Protein AF-A0A0N4VVW2-F1 (afdb_monomer)

Radius of gyration: 23.19 Å; Cα contacts (8 Å, |Δi|>4): 60; chains: 1; bounding box: 38×60×56 Å

Mean predicted aligned error: 17.22 Å

Foldseek 3Di:
DCPVVVVVVVVLVPDDCPDPSNCVVPDDDDDADPVRDGPDDPVNVVVVVVVVPPDPCLCVVVVHDVVNVDDSVNSCVVVVHDDVVVVVLVVLQVVLLVLVPDDCPDPSVVVVPDDDDDDDDPDDPPDDSVNVNVVSCVVVVHDSVVSVDDDD

pLDDT: mean 70.68, std 12.73, range [43.78, 89.0]

Organism: Haemonchus placei (NCBI:txid6290)

Secondary structure (DSSP, 8-state):
--HHHHHHHHHHHTS-TTSHHHHTTS-----B-TTS-B---HHHHHHHHHHTTTTSSHHHHTT--GGG---HHHHHHHHTPPPHHHHHHHHHHHHHHHHHTS-TTSHHHHHHS-----PPPTTS-S--HHHHHHHHHHHTT--GGGGS----

Structure (mmCIF, N/CA/C/O backbone):
data_AF-A0A0N4VVW2-F1
#
_entry.id   AF-A0A0N4VVW2-F1
#
loop_
_atom_site.group_PDB
_atom_site.id
_atom_site.type_symbol
_atom_site.label_atom_id
_atom_site.label_alt_id
_atom_site.label_comp_id
_atom_site.label_asym_id
_atom_site.label_entity_id
_atom_site.label_seq_id
_atom_site.pdbx_PDB_ins_code
_atom_site.Cartn_x
_atom_site.Cartn_y
_atom_site.Cartn_z
_atom_site.occupancy
_atom_site.B_iso_or_equiv
_atom_site.auth_seq_id
_atom_site.auth_comp_id
_atom_site.auth_asym_id
_atom_site.auth_atom_id
_atom_site.pdbx_PDB_model_num
ATOM 1 N N . MET A 1 1 ? 13.252 10.707 14.388 1.00 43.78 1 MET A N 1
ATOM 2 C CA . MET A 1 1 ? 13.185 12.160 14.696 1.00 43.78 1 MET A CA 1
ATOM 3 C C . MET A 1 1 ? 11.773 12.675 15.061 1.00 43.78 1 MET A C 1
ATOM 5 O O . MET A 1 1 ? 11.659 13.832 15.445 1.00 43.78 1 MET A O 1
ATOM 9 N N . GLY A 1 2 ? 10.700 11.865 14.969 1.00 50.00 2 GLY A N 1
ATOM 10 C CA . GLY A 1 2 ? 9.312 12.309 15.229 1.00 50.00 2 GLY A CA 1
ATOM 11 C C . GLY A 1 2 ? 8.784 12.116 16.662 1.00 50.00 2 GLY A C 1
ATOM 12 O O . GLY A 1 2 ? 7.866 12.816 17.075 1.00 50.00 2 GLY A O 1
ATOM 13 N N . GLU A 1 3 ? 9.376 11.223 17.458 1.00 50.94 3 GLU A N 1
ATOM 14 C CA . GLU A 1 3 ? 8.795 10.796 18.743 1.00 50.94 3 GLU A CA 1
ATOM 15 C C . GLU A 1 3 ? 8.902 11.853 19.860 1.00 50.94 3 GLU A C 1
ATOM 17 O O . GLU A 1 3 ? 7.932 12.131 20.566 1.00 50.94 3 GLU A O 1
ATOM 22 N N . ALA A 1 4 ? 10.053 12.526 19.972 1.00 53.41 4 ALA A N 1
ATOM 23 C CA . ALA A 1 4 ? 10.260 13.618 20.930 1.00 53.41 4 ALA A CA 1
ATOM 24 C C . ALA A 1 4 ? 9.314 14.806 20.674 1.00 53.41 4 ALA A C 1
ATOM 26 O O . ALA A 1 4 ? 8.872 15.478 21.606 1.00 53.41 4 ALA A O 1
ATOM 27 N N . ARG A 1 5 ? 8.952 15.020 19.402 1.00 55.31 5 ARG A N 1
ATOM 28 C CA . ARG A 1 5 ? 8.031 16.077 18.982 1.00 55.31 5 ARG A CA 1
ATOM 29 C C . ARG A 1 5 ? 6.605 15.793 19.460 1.00 55.31 5 ARG A C 1
ATOM 31 O O . ARG A 1 5 ? 5.977 16.651 20.070 1.00 55.31 5 ARG A O 1
ATOM 38 N N . LEU A 1 6 ? 6.124 14.563 19.292 1.00 57.38 6 LEU A N 1
ATOM 39 C CA . LEU A 1 6 ? 4.788 14.161 19.747 1.00 57.38 6 LEU A CA 1
ATOM 40 C C . LEU A 1 6 ? 4.651 14.185 21.278 1.00 57.38 6 LEU A C 1
ATOM 42 O O . LEU A 1 6 ? 3.620 14.616 21.798 1.00 57.38 6 LEU A O 1
ATOM 46 N N . ARG A 1 7 ? 5.703 13.797 22.011 1.00 66.00 7 ARG A N 1
ATOM 47 C CA . ARG A 1 7 ? 5.728 13.868 23.484 1.00 66.00 7 ARG A CA 1
ATOM 48 C C . ARG A 1 7 ? 5.631 15.312 23.992 1.00 66.00 7 ARG A C 1
ATOM 50 O O . ARG A 1 7 ? 4.872 15.578 24.925 1.00 66.00 7 ARG A O 1
ATOM 57 N N . TRP A 1 8 ? 6.334 16.245 23.347 1.00 67.81 8 TRP A N 1
ATOM 58 C CA . TRP A 1 8 ? 6.273 17.674 23.672 1.00 67.81 8 TRP A CA 1
ATOM 59 C C . TRP A 1 8 ? 4.910 18.294 23.332 1.00 67.81 8 TRP A C 1
ATOM 61 O O . TRP A 1 8 ? 4.341 19.009 24.155 1.00 67.81 8 TRP A O 1
ATOM 71 N N . TYR A 1 9 ? 4.321 17.944 22.183 1.00 62.75 9 TYR A N 1
ATOM 72 C CA . TYR A 1 9 ? 2.973 18.389 21.809 1.00 62.75 9 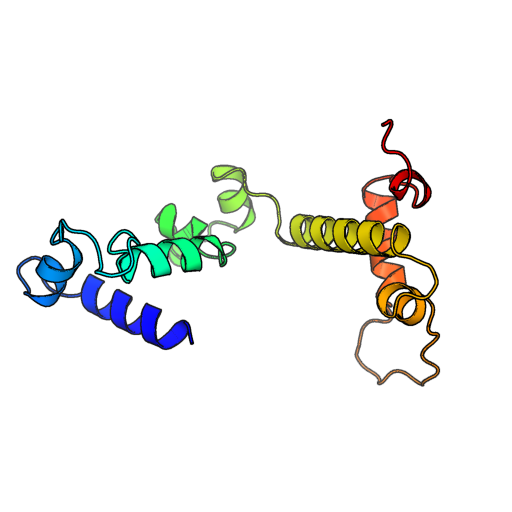TYR A CA 1
ATOM 73 C C . TYR A 1 9 ? 1.907 17.901 22.801 1.00 62.75 9 TYR A C 1
ATOM 75 O O . TYR A 1 9 ? 1.089 18.687 23.278 1.00 62.75 9 TYR A O 1
ATOM 83 N N . GLY A 1 10 ? 1.972 16.630 23.210 1.00 67.88 10 GLY A N 1
ATOM 84 C CA . GLY A 1 10 ? 1.098 16.095 24.256 1.00 67.88 10 GLY A CA 1
ATOM 85 C C . GLY A 1 10 ? 1.252 16.831 25.592 1.00 67.88 10 GLY A C 1
ATOM 86 O O . GLY A 1 10 ? 0.265 17.059 26.288 1.00 67.88 10 GLY A O 1
ATOM 87 N N . HIS A 1 11 ? 2.471 17.247 25.946 1.00 71.88 11 HIS A N 1
ATOM 88 C CA . HIS A 1 11 ? 2.732 18.034 27.153 1.00 71.88 11 HIS A CA 1
ATOM 89 C C . HIS A 1 11 ? 2.103 19.440 27.086 1.00 71.88 11 HIS A C 1
ATOM 91 O O . HIS A 1 11 ? 1.590 19.923 28.090 1.00 71.88 11 HIS A O 1
ATOM 97 N N . ILE A 1 12 ? 2.066 20.076 25.911 1.00 66.75 12 ILE A N 1
ATOM 98 C CA . ILE A 1 12 ? 1.410 21.383 25.712 1.00 66.75 12 ILE A CA 1
ATOM 99 C C . ILE A 1 12 ? -0.113 21.255 25.690 1.00 66.75 12 ILE A C 1
ATOM 101 O O . ILE A 1 12 ? -0.813 22.092 26.258 1.00 66.75 12 ILE A O 1
ATOM 105 N N . LEU A 1 13 ? -0.654 20.184 25.105 1.00 69.00 13 LEU A N 1
ATOM 106 C CA . LEU A 1 13 ? -2.094 19.930 25.137 1.00 69.00 13 LEU A CA 1
ATOM 107 C C . LEU A 1 13 ? -2.634 19.757 26.566 1.00 69.00 13 LEU A C 1
ATOM 109 O O . LEU A 1 13 ? -3.782 20.114 26.807 1.00 69.00 13 LEU A O 1
ATOM 113 N N . ARG A 1 14 ? -1.800 19.317 27.514 1.00 73.75 14 ARG A N 1
ATOM 114 C CA . ARG A 1 14 ? -2.143 19.212 28.944 1.00 73.75 14 ARG A CA 1
ATOM 115 C C . ARG A 1 14 ? -1.920 20.496 29.752 1.00 73.75 14 ARG A C 1
ATOM 117 O O . ARG A 1 14 ? -2.315 20.549 30.911 1.00 73.75 14 ARG A O 1
ATOM 124 N N . ALA A 1 15 ? -1.283 21.515 29.177 1.00 69.38 15 ALA A N 1
ATOM 125 C CA . ALA A 1 15 ? -1.079 22.792 29.853 1.00 69.38 15 ALA A CA 1
ATOM 126 C C . ALA A 1 15 ? -2.375 23.624 29.879 1.00 69.38 15 ALA A C 1
ATOM 128 O O . ALA A 1 15 ? -3.211 23.509 28.974 1.00 69.38 15 ALA A O 1
ATOM 129 N N . LYS A 1 16 ? -2.516 24.474 30.908 1.00 73.38 16 LYS A N 1
ATOM 130 C CA . LYS A 1 16 ? -3.651 25.397 31.062 1.00 73.38 16 LYS A CA 1
ATOM 131 C C . LYS A 1 16 ? -3.763 26.340 29.856 1.00 73.38 16 LYS A C 1
ATOM 133 O O . LYS A 1 16 ? -2.750 26.694 29.244 1.00 73.38 16 LYS A O 1
ATOM 138 N N . ASN A 1 17 ? -4.991 26.724 29.509 1.00 67.88 17 ASN A N 1
ATOM 139 C CA . ASN A 1 17 ? -5.288 27.472 28.280 1.00 67.88 17 ASN A CA 1
ATOM 140 C C . ASN A 1 17 ? -4.666 28.876 28.243 1.00 67.88 17 ASN A C 1
ATOM 142 O O . ASN A 1 17 ? -4.323 29.363 27.173 1.00 67.88 17 ASN A O 1
ATOM 146 N N . ASP A 1 18 ? -4.470 29.477 29.409 1.00 69.44 18 ASP A N 1
ATOM 147 C CA . ASP A 1 18 ? -3.823 30.769 29.644 1.00 69.44 18 ASP A CA 1
ATOM 148 C C . ASP A 1 18 ? -2.287 30.684 29.703 1.00 69.44 18 ASP A C 1
ATOM 150 O O . ASP A 1 18 ? -1.599 31.700 29.793 1.00 69.44 18 ASP A O 1
ATOM 154 N N . SER A 1 19 ? -1.712 29.479 29.652 1.00 71.88 19 SER A N 1
ATOM 155 C CA . SER A 1 19 ? -0.263 29.326 29.721 1.00 71.88 19 SER A CA 1
ATOM 156 C C . SER A 1 19 ? 0.408 29.850 28.451 1.00 71.88 19 SER A C 1
ATOM 158 O O . SER A 1 19 ? -0.006 29.543 27.333 1.00 71.88 19 SER A O 1
ATOM 160 N N . VAL A 1 20 ? 1.521 30.572 28.615 1.00 66.38 20 VAL A N 1
ATOM 161 C CA . VAL A 1 20 ? 2.326 31.145 27.515 1.00 66.38 20 VAL A CA 1
ATOM 162 C C . VAL A 1 20 ? 2.667 30.104 26.441 1.00 66.38 20 VAL A C 1
ATOM 164 O O . VAL A 1 20 ? 2.679 30.404 25.252 1.00 66.38 20 VAL A O 1
ATOM 167 N N . ARG A 1 21 ? 2.884 28.846 26.847 1.00 61.75 21 ARG A N 1
ATOM 168 C CA . ARG A 1 21 ? 3.182 27.725 25.941 1.00 61.75 21 ARG A CA 1
ATOM 169 C C . ARG A 1 21 ? 1.981 27.304 25.085 1.00 61.75 21 ARG A C 1
ATOM 171 O O . ARG A 1 21 ? 2.181 26.821 23.977 1.00 61.75 21 ARG A O 1
ATOM 178 N N . LYS A 1 22 ? 0.756 27.465 25.593 1.00 69.75 22 LYS A N 1
ATOM 179 C CA . LYS A 1 22 ? -0.499 27.174 24.887 1.00 69.75 22 LYS A CA 1
ATOM 180 C C . LYS A 1 22 ? -0.940 28.348 24.015 1.00 69.75 22 LYS A C 1
ATOM 182 O O . LYS A 1 22 ? -1.329 28.140 22.874 1.00 69.75 22 LYS A O 1
ATOM 187 N N . ILE A 1 23 ? -0.810 29.571 24.526 1.00 66.62 23 ILE A N 1
ATOM 188 C CA . ILE A 1 23 ? -1.086 30.802 23.777 1.00 66.62 23 ILE A CA 1
ATOM 189 C C . ILE A 1 23 ? -0.121 30.918 22.593 1.00 66.62 23 ILE A C 1
ATOM 191 O O . ILE A 1 23 ? -0.554 31.122 21.465 1.00 66.62 23 ILE A O 1
ATOM 195 N N . GLY A 1 24 ? 1.175 30.685 22.821 1.00 64.62 24 GLY A N 1
ATOM 196 C CA . GLY A 1 24 ? 2.196 30.710 21.774 1.00 64.62 24 GLY A CA 1
ATOM 197 C C . GLY A 1 24 ? 2.024 29.634 20.700 1.00 64.62 24 GLY A C 1
ATOM 198 O O . GLY A 1 24 ? 2.508 29.822 19.596 1.00 64.62 24 GLY A O 1
ATOM 199 N N . LEU A 1 25 ? 1.319 28.532 20.985 1.00 64.00 25 LEU A N 1
ATOM 200 C CA . LEU A 1 25 ? 0.991 27.508 19.988 1.00 64.00 25 LEU A CA 1
ATOM 201 C C . LEU A 1 25 ? -0.045 28.007 18.962 1.00 64.00 25 LEU A C 1
ATOM 203 O O . LEU A 1 25 ? -0.029 27.557 17.822 1.00 64.00 25 LEU A O 1
ATOM 207 N N . ASN A 1 26 ? -0.925 28.923 19.374 1.00 60.69 26 ASN A N 1
ATOM 208 C CA . ASN A 1 26 ? -2.050 29.429 18.582 1.00 60.69 26 ASN A CA 1
ATOM 209 C C . ASN A 1 26 ? -1.852 30.884 18.116 1.00 60.69 26 ASN A C 1
ATOM 211 O O . ASN A 1 26 ? -2.783 31.487 17.587 1.00 60.69 26 ASN A O 1
ATOM 215 N N . LEU A 1 27 ? -0.677 31.473 18.356 1.00 61.25 27 LEU A N 1
ATOM 216 C CA . LEU A 1 27 ? -0.389 32.854 17.985 1.00 61.25 27 LEU A CA 1
ATOM 217 C C . LEU A 1 27 ? -0.043 32.917 16.493 1.00 61.25 27 LEU A C 1
ATOM 219 O O . LEU A 1 27 ? 0.953 32.330 16.063 1.00 61.25 27 LEU A O 1
ATOM 223 N N . ASP A 1 28 ? -0.847 33.631 15.710 1.00 55.06 28 ASP A N 1
ATOM 224 C CA . ASP A 1 28 ? -0.585 33.791 14.282 1.00 55.06 28 ASP A CA 1
ATOM 225 C C . ASP A 1 28 ? 0.635 34.701 14.068 1.00 55.06 28 ASP A C 1
ATOM 227 O O . ASP A 1 28 ? 0.697 35.826 14.570 1.00 55.06 28 ASP A O 1
ATOM 231 N N . VAL A 1 29 ? 1.646 34.202 13.353 1.00 55.94 29 VAL A N 1
ATOM 232 C CA . VAL A 1 29 ? 2.867 34.960 13.052 1.00 55.94 29 VAL A CA 1
ATOM 233 C C . VAL A 1 29 ? 2.864 35.287 11.575 1.00 55.94 29 VAL A C 1
ATOM 235 O O . VAL A 1 29 ? 3.418 34.570 10.740 1.00 55.94 29 VAL A O 1
ATOM 238 N N . THR A 1 30 ? 2.266 36.426 11.258 1.00 53.06 30 THR A N 1
ATOM 239 C CA . THR A 1 30 ? 2.192 36.933 9.894 1.00 53.06 30 THR A CA 1
ATOM 240 C C . THR A 1 30 ? 3.553 37.454 9.430 1.00 53.06 30 THR A C 1
ATOM 242 O O . THR A 1 30 ? 4.176 38.299 10.076 1.00 53.06 30 THR A O 1
ATOM 245 N N . GLY A 1 31 ? 4.034 36.948 8.291 1.00 60.34 31 GLY A N 1
ATOM 246 C CA . GLY A 1 31 ? 5.233 37.447 7.613 1.00 60.34 31 GLY A CA 1
ATOM 247 C C . GLY A 1 31 ? 5.924 36.401 6.732 1.00 60.34 31 GLY A C 1
ATOM 248 O O . GLY A 1 31 ? 5.713 35.197 6.871 1.00 60.34 31 GLY A O 1
ATOM 249 N N . LYS A 1 32 ? 6.789 36.860 5.823 1.00 55.72 32 LYS A N 1
ATOM 250 C CA . LYS A 1 32 ? 7.621 35.999 4.965 1.00 55.72 32 LYS A CA 1
ATOM 251 C C . LYS A 1 32 ? 8.985 35.760 5.617 1.00 55.72 32 LYS A C 1
ATOM 253 O O . LYS A 1 32 ? 9.527 36.648 6.274 1.00 55.72 32 LYS A O 1
ATOM 258 N N . GLN A 1 33 ? 9.553 34.566 5.451 1.00 57.84 33 GLN A N 1
ATOM 259 C CA . GLN A 1 33 ? 10.964 34.341 5.779 1.00 57.84 33 GLN A CA 1
ATOM 260 C C . GLN A 1 33 ? 11.835 35.036 4.710 1.00 57.84 33 GLN A C 1
ATOM 262 O O . GLN A 1 33 ? 11.399 35.112 3.559 1.00 57.84 33 GLN A O 1
ATOM 267 N N . PRO A 1 34 ? 13.071 35.484 5.012 1.00 54.00 34 PRO A N 1
ATOM 268 C CA . PRO A 1 34 ? 13.922 36.181 4.035 1.00 54.00 34 PRO A CA 1
ATOM 269 C C . PRO A 1 34 ? 14.173 35.405 2.728 1.00 54.00 34 PRO A C 1
ATOM 271 O O . PRO A 1 34 ? 14.530 35.994 1.719 1.00 54.00 34 PRO A O 1
ATOM 274 N N . ARG A 1 35 ? 13.954 34.081 2.726 1.00 61.09 35 ARG A N 1
ATOM 275 C CA . ARG A 1 35 ? 14.099 33.183 1.567 1.00 61.09 35 ARG A CA 1
ATOM 276 C C . ARG A 1 35 ? 12.792 32.910 0.801 1.00 61.09 35 ARG A C 1
ATOM 278 O O . ARG A 1 35 ? 12.693 31.906 0.107 1.00 61.09 35 ARG A O 1
ATOM 285 N N . GLY A 1 36 ? 11.764 33.747 0.959 1.00 47.81 36 GLY A N 1
ATOM 286 C CA . GLY A 1 36 ? 10.537 33.705 0.145 1.00 47.81 36 GLY A CA 1
ATOM 287 C C . GLY A 1 36 ? 9.534 32.592 0.480 1.00 47.81 36 GLY A C 1
ATOM 288 O O . GLY A 1 36 ? 8.437 32.582 -0.074 1.00 47.81 36 GLY A O 1
ATOM 289 N N . ARG A 1 37 ? 9.855 31.688 1.413 1.00 50.62 37 ARG A N 1
ATOM 290 C CA . ARG A 1 37 ? 8.918 30.676 1.920 1.00 50.62 37 ARG A CA 1
ATOM 291 C C . ARG A 1 37 ? 7.967 31.306 2.954 1.00 50.62 37 ARG A C 1
ATOM 293 O O . ARG A 1 37 ? 8.435 32.097 3.786 1.00 50.62 37 ARG A O 1
ATOM 300 N N . PRO A 1 38 ? 6.662 30.969 2.944 1.00 53.91 38 PRO A N 1
ATOM 301 C CA . PRO A 1 38 ? 5.776 31.284 4.062 1.00 53.91 38 PRO A CA 1
ATOM 302 C C . PRO A 1 38 ? 6.391 30.758 5.363 1.00 53.91 38 PRO A C 1
ATOM 304 O O . PRO A 1 38 ? 7.002 29.684 5.354 1.00 53.91 38 PRO A O 1
ATOM 307 N N . LYS A 1 39 ? 6.262 31.496 6.472 1.00 57.03 39 LYS A N 1
ATOM 308 C CA . LYS A 1 39 ? 6.655 30.984 7.791 1.00 57.03 39 LYS A CA 1
ATOM 309 C C . LYS A 1 39 ? 5.730 29.812 8.1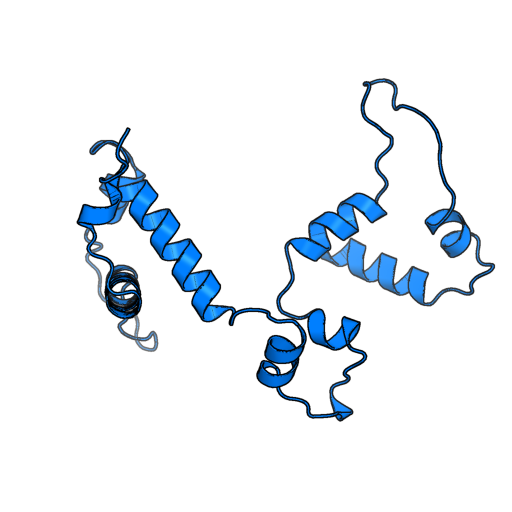56 1.00 57.03 39 LYS A C 1
ATOM 311 O O . LYS A 1 39 ? 4.681 30.019 8.745 1.00 57.03 39 LYS A O 1
ATOM 316 N N . GLN A 1 40 ? 6.105 28.595 7.765 1.00 53.19 40 GLN A N 1
ATOM 317 C CA . GLN A 1 40 ? 5.434 27.366 8.195 1.00 53.19 40 GLN A CA 1
ATOM 318 C C . GLN A 1 40 ? 5.792 27.069 9.651 1.00 53.19 40 GLN A C 1
ATOM 320 O O . GLN A 1 40 ? 6.967 27.126 10.031 1.00 53.19 40 GLN A O 1
ATOM 325 N N . TRP A 1 41 ? 4.785 26.739 10.457 1.00 58.38 41 TRP A N 1
ATOM 326 C CA . TRP A 1 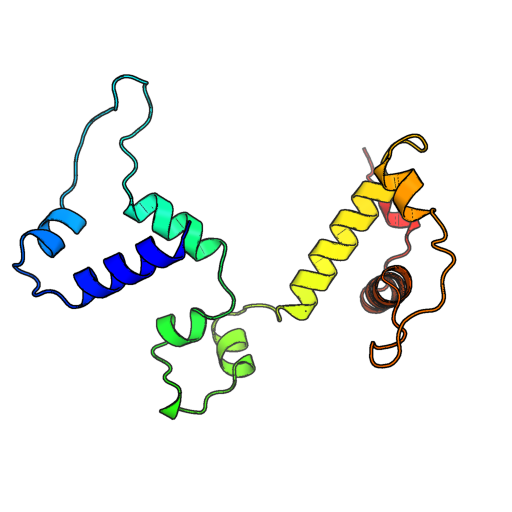41 ? 4.963 26.405 11.862 1.00 58.38 41 TRP A CA 1
ATOM 327 C C . TRP A 1 41 ? 5.317 24.933 12.057 1.00 58.38 41 TRP A C 1
ATOM 329 O O . TRP A 1 41 ? 5.053 24.048 11.240 1.00 58.38 41 TRP A O 1
ATOM 339 N N . TRP A 1 42 ? 5.882 24.657 13.227 1.00 53.84 42 TRP A N 1
ATOM 340 C CA . TRP A 1 42 ? 6.116 23.298 13.697 1.00 53.84 42 TRP A CA 1
ATOM 341 C C . TRP A 1 42 ? 4.813 22.472 13.771 1.00 53.84 42 TRP A C 1
ATOM 343 O O . TRP A 1 42 ? 4.853 21.258 13.578 1.00 53.84 42 TRP A O 1
ATOM 353 N N . LEU A 1 43 ? 3.661 23.132 13.960 1.00 54.69 43 LEU A N 1
ATOM 354 C CA . LEU A 1 43 ? 2.322 22.541 13.859 1.00 54.69 43 LEU A CA 1
ATOM 355 C C . LEU A 1 43 ? 1.976 22.050 12.452 1.00 54.69 43 LEU A C 1
ATOM 357 O O . LEU A 1 43 ? 1.495 20.931 12.321 1.00 54.69 43 LEU A O 1
ATOM 361 N N . ASP A 1 44 ? 2.272 22.826 11.409 1.00 58.09 44 ASP A N 1
ATOM 362 C CA . ASP A 1 44 ? 2.009 22.422 10.021 1.00 58.09 44 ASP A CA 1
ATOM 363 C C . ASP A 1 44 ? 2.829 21.179 9.664 1.00 58.09 44 ASP A C 1
ATOM 365 O O . ASP A 1 44 ? 2.323 20.210 9.101 1.00 58.09 44 ASP A O 1
ATOM 369 N N . THR A 1 45 ? 4.088 21.159 10.113 1.00 59.59 45 THR A N 1
ATOM 370 C CA . THR A 1 45 ? 4.986 20.003 9.962 1.00 59.59 45 THR A CA 1
ATOM 371 C C . THR A 1 45 ? 4.487 18.785 10.750 1.00 59.59 45 THR A C 1
ATOM 373 O O . THR A 1 45 ? 4.629 17.647 10.301 1.00 59.59 45 THR A O 1
ATOM 376 N N . LEU A 1 46 ? 3.900 18.994 11.934 1.00 56.19 46 LEU A N 1
ATOM 377 C CA . LEU A 1 46 ? 3.260 17.929 12.704 1.00 56.19 46 LEU A CA 1
ATOM 378 C C . LEU A 1 46 ? 1.994 17.416 12.026 1.00 56.19 46 LEU A C 1
ATOM 380 O O . LEU A 1 46 ? 1.775 16.214 12.054 1.00 56.19 46 LEU A O 1
ATOM 384 N N . HIS A 1 47 ? 1.17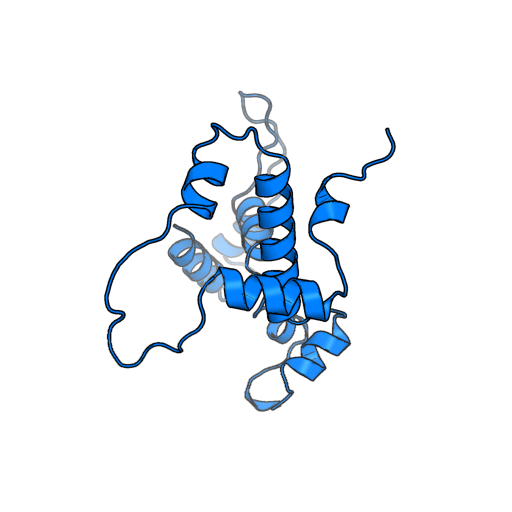6 18.289 11.441 1.00 54.75 47 HIS A N 1
ATOM 385 C CA . HIS A 1 47 ? -0.063 17.928 10.755 1.00 54.75 47 HIS A CA 1
ATOM 386 C C . HIS A 1 47 ? 0.227 17.130 9.477 1.00 54.75 47 HIS A C 1
ATOM 388 O O . HIS A 1 47 ? -0.434 16.125 9.226 1.00 54.75 47 HIS A O 1
ATOM 394 N N . GLU A 1 48 ? 1.250 17.510 8.709 1.00 56.12 48 GLU A N 1
ATOM 395 C CA . GLU A 1 48 ? 1.743 16.717 7.576 1.00 56.12 48 GLU A CA 1
ATOM 396 C C . GLU A 1 48 ? 2.324 15.368 8.029 1.00 56.12 48 GLU A C 1
ATOM 398 O O . GLU A 1 48 ? 2.000 14.330 7.455 1.00 56.12 48 GLU A O 1
ATOM 403 N N . GLY A 1 49 ? 3.121 15.355 9.104 1.00 51.75 49 GLY A N 1
ATOM 404 C CA . GLY A 1 49 ? 3.660 14.121 9.685 1.00 51.75 49 GLY A CA 1
ATOM 405 C C . GLY A 1 49 ? 2.596 13.210 10.310 1.00 51.75 49 GLY A C 1
ATOM 406 O O . GLY A 1 49 ? 2.768 11.996 10.334 1.00 51.75 49 GLY A O 1
ATOM 407 N N . LEU A 1 50 ? 1.488 13.778 10.788 1.00 46.72 50 LEU A N 1
ATOM 408 C CA . LEU A 1 50 ? 0.320 13.065 11.301 1.00 46.72 50 LEU A CA 1
ATOM 409 C C . LEU A 1 50 ? -0.407 12.312 10.191 1.00 46.72 50 LEU A C 1
ATOM 411 O O . LEU A 1 50 ? -0.648 11.119 10.333 1.00 46.72 50 LEU A O 1
ATOM 415 N N . LYS A 1 51 ? -0.684 13.011 9.083 1.00 53.09 51 LYS A N 1
ATOM 416 C CA . LYS A 1 51 ? -1.353 12.458 7.897 1.00 53.09 51 LYS A CA 1
ATOM 417 C C . LYS A 1 51 ? -0.574 11.296 7.276 1.00 53.09 51 LYS A C 1
ATOM 419 O O . LYS A 1 51 ? -1.158 10.422 6.649 1.00 53.09 51 LYS A O 1
ATOM 424 N N . ALA A 1 52 ? 0.748 11.274 7.453 1.00 51.06 52 ALA A N 1
ATOM 425 C CA . ALA A 1 52 ? 1.616 10.200 6.977 1.00 51.06 52 ALA A CA 1
ATOM 426 C C . ALA A 1 52 ? 1.592 8.929 7.858 1.00 51.06 52 ALA A C 1
ATOM 428 O O . ALA A 1 52 ? 2.062 7.884 7.412 1.00 51.06 52 ALA A O 1
ATOM 429 N N . CYS A 1 53 ? 1.059 8.998 9.085 1.00 46.97 53 CYS A N 1
ATOM 430 C CA . CYS A 1 53 ? 1.078 7.911 10.076 1.00 46.97 53 CYS A CA 1
ATOM 431 C C . CYS A 1 53 ? -0.304 7.271 10.335 1.00 46.97 53 CYS A C 1
ATOM 433 O O . CYS A 1 53 ? -0.444 6.489 11.277 1.00 46.97 53 CYS A O 1
ATOM 435 N N . ASP A 1 54 ? -1.335 7.607 9.555 1.00 45.00 54 ASP A N 1
ATOM 436 C CA . ASP A 1 54 ? -2.730 7.280 9.876 1.00 45.00 54 ASP A CA 1
ATOM 437 C C . ASP A 1 54 ? -3.098 5.803 9.624 1.00 45.00 54 ASP A C 1
ATOM 439 O O . ASP A 1 54 ? -3.581 5.408 8.565 1.00 45.00 54 ASP A O 1
ATOM 443 N N . GLY A 1 55 ? -2.894 4.991 10.664 1.00 47.53 55 GLY A N 1
ATOM 444 C CA . GLY A 1 55 ? -3.607 3.730 10.909 1.00 47.53 55 GLY A CA 1
ATOM 445 C C . GLY A 1 55 ? -4.324 3.697 12.268 1.00 47.53 55 GLY A C 1
ATOM 446 O O . GLY A 1 55 ? -5.395 3.107 12.379 1.00 47.53 55 GLY A O 1
ATOM 447 N N . ASP A 1 56 ? -3.790 4.405 13.273 1.00 49.91 56 ASP A N 1
ATOM 448 C CA . ASP A 1 56 ? -4.228 4.300 14.678 1.00 49.91 56 ASP A CA 1
ATOM 449 C C . ASP A 1 56 ? -5.006 5.524 15.208 1.00 49.91 56 ASP A C 1
ATOM 451 O O . ASP A 1 56 ? -5.474 5.523 16.347 1.00 49.91 56 ASP A O 1
ATOM 455 N N . ARG A 1 57 ? -5.173 6.593 14.413 1.00 54.09 57 ARG A N 1
ATOM 456 C CA . ARG A 1 57 ? -5.727 7.870 14.910 1.00 54.09 57 ARG A CA 1
ATOM 457 C C . ARG A 1 57 ? -7.243 8.030 14.769 1.00 54.09 57 ARG A C 1
ATOM 459 O O . ARG A 1 57 ? -7.819 8.870 15.457 1.00 54.09 57 ARG A O 1
ATOM 466 N N . ASN A 1 58 ? -7.904 7.211 13.953 1.00 59.31 58 ASN A N 1
ATOM 467 C CA . ASN A 1 58 ? -9.356 7.296 13.736 1.00 59.31 58 ASN A CA 1
ATOM 468 C C . ASN A 1 58 ? -10.156 7.072 15.026 1.00 59.31 58 ASN A C 1
ATOM 470 O O . ASN A 1 58 ? -11.128 7.778 15.275 1.00 59.31 58 ASN A O 1
ATOM 474 N N . ALA A 1 59 ? -9.710 6.144 15.881 1.00 59.06 59 ALA A N 1
ATOM 475 C CA . ALA A 1 59 ? -10.344 5.876 17.171 1.00 59.06 59 ALA A CA 1
ATOM 476 C C . ALA A 1 59 ? -10.339 7.124 18.071 1.00 59.06 59 ALA A C 1
ATOM 478 O O . ALA A 1 59 ? -11.376 7.525 18.588 1.00 59.06 59 ALA A O 1
ATOM 479 N N . VAL A 1 60 ? -9.188 7.797 18.173 1.00 62.75 60 VAL A N 1
ATOM 480 C CA . VAL A 1 60 ? -9.023 9.014 18.983 1.00 62.75 60 VAL A CA 1
ATOM 481 C C . VAL A 1 60 ? -9.864 10.166 18.429 1.00 62.75 60 VAL A C 1
ATOM 483 O O . 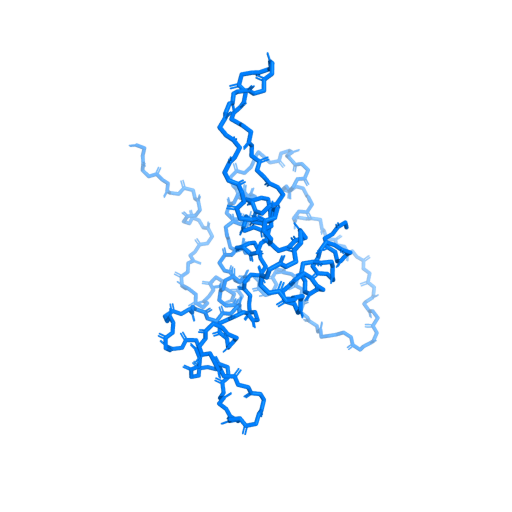VAL A 1 60 ? -10.523 10.862 19.196 1.00 62.75 60 VAL A O 1
ATOM 486 N N . THR A 1 61 ? -9.899 10.344 17.106 1.00 62.91 61 THR A N 1
ATOM 487 C CA . THR A 1 61 ? -10.726 11.366 16.440 1.00 62.91 61 THR A CA 1
ATOM 488 C C . THR A 1 61 ? -12.227 11.109 16.616 1.00 62.91 61 THR A C 1
ATOM 490 O O . THR A 1 61 ? -13.000 12.054 16.736 1.00 62.91 61 THR A O 1
ATOM 493 N N . ALA A 1 62 ? -12.650 9.843 16.685 1.00 63.59 62 ALA A N 1
ATOM 494 C CA . ALA A 1 62 ? -14.030 9.453 16.985 1.00 63.59 62 ALA A CA 1
ATOM 495 C C . ALA A 1 62 ? -14.388 9.482 18.481 1.00 63.59 62 ALA A C 1
ATOM 497 O O . ALA A 1 62 ? -15.525 9.150 18.819 1.00 63.59 62 ALA A O 1
ATOM 498 N N . GLY A 1 63 ? -13.448 9.842 19.365 1.00 74.56 63 GLY A N 1
ATOM 499 C CA . GLY A 1 63 ? -13.641 9.806 20.817 1.00 74.56 63 GLY A CA 1
ATOM 500 C C . GLY A 1 63 ? -13.721 8.392 21.401 1.00 74.56 63 GLY A C 1
ATOM 501 O O . GLY A 1 63 ? -14.183 8.230 22.524 1.00 74.56 63 GLY A O 1
ATOM 502 N N . VAL A 1 64 ? -13.287 7.376 20.652 1.00 72.06 64 VAL A N 1
ATOM 503 C CA . VAL A 1 64 ? -13.340 5.967 21.048 1.00 72.06 64 VAL A CA 1
ATOM 504 C C . VAL A 1 64 ? -12.116 5.621 21.884 1.00 72.06 64 VAL A C 1
ATOM 506 O O . VAL A 1 64 ? -10.966 5.735 21.452 1.00 72.06 64 VAL A O 1
ATOM 509 N N . THR A 1 65 ? -12.379 5.168 23.097 1.00 77.44 65 THR A N 1
ATOM 510 C CA . THR A 1 65 ? -11.408 4.674 24.062 1.00 77.44 65 THR A CA 1
ATOM 511 C C . THR A 1 65 ? -11.381 3.147 24.070 1.00 77.44 65 THR A C 1
ATOM 513 O O . THR A 1 65 ? -12.283 2.466 23.584 1.00 77.44 65 THR A O 1
ATOM 516 N N . ARG A 1 66 ? -10.345 2.561 24.683 1.00 73.25 66 ARG A N 1
ATOM 517 C CA . ARG A 1 66 ? -10.240 1.097 24.807 1.00 73.25 66 ARG A CA 1
ATOM 518 C C . ARG A 1 66 ? -11.368 0.480 25.653 1.00 73.25 66 ARG A C 1
ATOM 520 O O . ARG A 1 66 ? -11.596 -0.723 25.557 1.00 73.25 66 ARG A O 1
ATOM 527 N N . LEU A 1 67 ? -12.051 1.281 26.478 1.00 80.06 67 LEU A N 1
ATOM 528 C CA . LEU A 1 67 ? -13.185 0.843 27.301 1.00 80.06 67 LEU A CA 1
ATOM 529 C C . LEU A 1 67 ? -14.455 0.623 26.478 1.00 80.06 67 LEU A C 1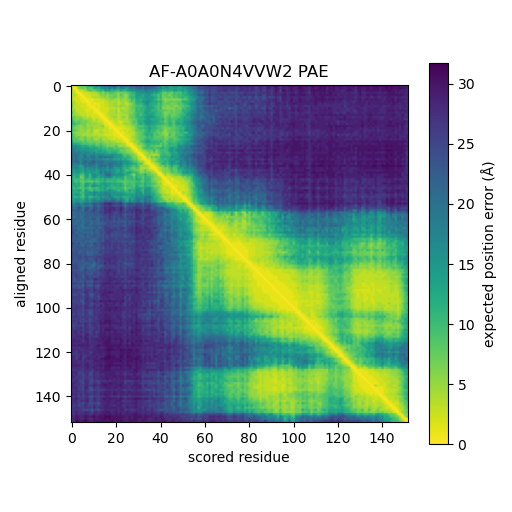
ATOM 531 O O . LEU A 1 67 ? -15.260 -0.226 26.846 1.00 80.06 67 LEU A O 1
ATOM 535 N N . ASP A 1 68 ? -14.583 1.307 25.341 1.00 80.50 68 ASP A N 1
ATOM 536 C CA . ASP A 1 68 ? -15.760 1.218 24.473 1.00 80.50 68 ASP A CA 1
ATOM 537 C C . ASP A 1 68 ? -15.823 -0.111 23.706 1.00 80.50 68 ASP A C 1
ATOM 539 O O . ASP A 1 68 ? -16.859 -0.456 23.146 1.00 80.50 68 ASP A O 1
ATOM 543 N N . ARG A 1 69 ? -14.720 -0.881 23.689 1.00 82.94 69 ARG A N 1
ATOM 544 C CA . ARG A 1 69 ? -14.607 -2.215 23.060 1.00 82.94 69 ARG A CA 1
ATOM 545 C C . ARG A 1 69 ? -15.100 -2.266 21.605 1.00 82.94 69 ARG A C 1
ATOM 547 O O . ARG A 1 69 ? -15.478 -3.325 21.112 1.00 82.94 69 ARG A O 1
ATOM 554 N N . ILE A 1 70 ? -15.057 -1.133 20.908 1.00 79.25 70 ILE A N 1
ATOM 555 C CA . ILE A 1 70 ? -15.424 -1.030 19.496 1.00 79.25 70 ILE A CA 1
ATOM 556 C C . ILE A 1 70 ? -14.304 -1.648 18.657 1.00 79.25 70 ILE A C 1
ATOM 558 O O . ILE A 1 70 ? -13.121 -1.382 18.888 1.00 79.25 70 ILE A O 1
ATOM 562 N N . SER A 1 71 ? -14.670 -2.487 17.687 1.00 82.5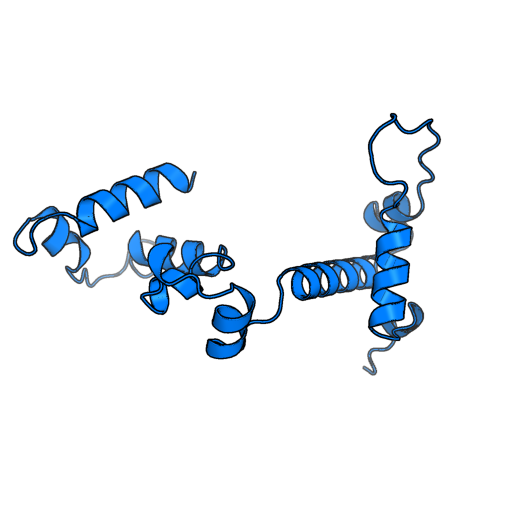6 71 SER A N 1
ATOM 563 C CA . SER A 1 71 ? -13.696 -3.108 16.794 1.00 82.56 71 SER A CA 1
ATOM 564 C C . SER A 1 71 ? -13.060 -2.070 15.868 1.00 82.56 71 SER A C 1
ATOM 566 O O . SER A 1 71 ? -13.682 -1.087 15.455 1.00 82.56 71 SER A O 1
ATOM 568 N N . ASN A 1 72 ? -11.806 -2.312 15.485 1.00 77.44 72 ASN A N 1
ATOM 569 C CA . ASN A 1 72 ? -11.129 -1.462 14.506 1.00 77.44 72 ASN A CA 1
ATOM 570 C C . ASN A 1 72 ? -11.851 -1.456 13.152 1.00 77.44 72 ASN A C 1
ATOM 572 O O . ASN A 1 72 ? -11.776 -0.461 12.436 1.00 77.44 72 ASN A O 1
ATOM 576 N N . ASP A 1 73 ? -12.565 -2.529 12.816 1.00 80.38 73 ASP A N 1
ATOM 577 C CA . ASP A 1 73 ? -13.335 -2.618 11.576 1.00 80.38 73 ASP A CA 1
ATOM 578 C C . ASP A 1 73 ? -14.564 -1.705 11.613 1.00 80.38 73 ASP A C 1
ATOM 580 O O . ASP A 1 73 ? -14.780 -0.959 10.663 1.00 80.38 73 ASP A O 1
ATOM 584 N N . ALA A 1 74 ? -15.274 -1.631 12.744 1.00 80.06 74 ALA A N 1
ATOM 585 C CA . ALA A 1 74 ? -16.376 -0.682 12.926 1.00 80.06 74 ALA A CA 1
ATOM 586 C C . ALA A 1 74 ? -15.897 0.782 12.888 1.00 80.06 74 ALA A C 1
ATOM 588 O O . ALA A 1 74 ? -16.563 1.660 12.340 1.00 80.06 74 ALA A O 1
ATOM 589 N N . ILE A 1 75 ? -14.707 1.063 13.433 1.00 79.69 75 ILE A N 1
ATOM 590 C CA . ILE A 1 75 ? -14.091 2.393 13.325 1.00 79.69 75 ILE A CA 1
ATOM 591 C C . ILE A 1 75 ? -13.762 2.703 11.860 1.00 79.69 75 ILE A C 1
ATOM 593 O O . ILE A 1 75 ? -14.057 3.794 11.381 1.00 79.69 75 ILE A O 1
ATOM 597 N N . ARG A 1 76 ? -13.170 1.760 11.126 1.00 79.12 76 ARG A N 1
ATOM 598 C CA . ARG A 1 76 ? -12.832 1.932 9.706 1.00 79.12 76 ARG A CA 1
ATOM 599 C C . ARG A 1 76 ? -14.059 2.171 8.841 1.00 79.12 76 ARG A C 1
ATOM 601 O O . ARG A 1 76 ? -14.029 3.098 8.038 1.00 79.12 76 ARG A O 1
ATOM 608 N N . GLU A 1 77 ? -15.124 1.403 9.049 1.00 81.38 77 GLU A N 1
ATOM 609 C CA . GLU A 1 77 ? -16.405 1.566 8.358 1.00 81.38 77 GLU A CA 1
ATOM 610 C C . GLU A 1 77 ? -16.973 2.973 8.574 1.00 81.38 77 GLU A C 1
ATOM 612 O O . GLU A 1 77 ? -17.288 3.670 7.611 1.00 81.38 77 GLU A O 1
ATOM 617 N N . ARG A 1 78 ? -16.980 3.454 9.824 1.00 79.31 78 ARG A N 1
ATOM 618 C CA . ARG A 1 78 ? -17.451 4.803 10.170 1.00 79.31 78 ARG A CA 1
ATOM 619 C C . ARG A 1 78 ? -16.695 5.920 9.444 1.00 79.31 78 ARG A C 1
ATOM 621 O O . ARG A 1 78 ? -17.285 6.952 9.141 1.00 79.31 78 ARG A O 1
ATOM 628 N N . PHE A 1 79 ? -15.401 5.737 9.195 1.00 73.75 79 PHE A N 1
ATOM 629 C CA . PHE A 1 79 ? -14.563 6.722 8.501 1.00 73.75 79 PHE A CA 1
ATOM 630 C C . PHE A 1 79 ? -14.369 6.423 7.007 1.00 73.75 79 PHE A C 1
ATOM 632 O O . PHE A 1 79 ? -13.652 7.165 6.338 1.00 73.75 79 PHE A O 1
ATOM 639 N N . GLY A 1 80 ? -14.965 5.350 6.475 1.00 77.19 80 GLY A N 1
ATOM 640 C CA . GLY A 1 80 ? -14.754 4.910 5.093 1.00 77.19 80 GLY A CA 1
ATOM 641 C C . GLY A 1 80 ? -13.293 4.566 4.773 1.00 77.19 80 GLY A C 1
ATOM 642 O O . GLY A 1 80 ? -12.847 4.735 3.638 1.00 77.19 80 GLY A O 1
ATOM 643 N N . VAL A 1 81 ? -12.514 4.133 5.769 1.00 78.44 81 VAL A N 1
ATOM 644 C CA . VAL A 1 81 ? -11.080 3.853 5.609 1.00 78.44 81 VAL A CA 1
ATOM 645 C C . VAL A 1 81 ? -10.869 2.387 5.263 1.00 78.44 81 VAL A C 1
ATOM 647 O O . VAL A 1 81 ? -11.229 1.500 6.030 1.00 78.44 81 VAL A O 1
ATOM 650 N N . ALA A 1 82 ? -10.230 2.136 4.120 1.00 79.25 82 ALA A N 1
ATOM 651 C CA . ALA A 1 82 ? -9.895 0.784 3.693 1.00 79.25 82 ALA A CA 1
ATOM 652 C C . ALA A 1 82 ? -8.939 0.085 4.686 1.00 79.25 82 ALA A C 1
ATOM 654 O O . ALA A 1 82 ? -8.071 0.743 5.276 1.00 79.25 82 ALA A O 1
ATOM 655 N N . PRO A 1 83 ? -9.041 -1.246 4.844 1.00 80.69 83 PRO A N 1
ATOM 656 C CA . PRO A 1 83 ? -8.078 -2.036 5.597 1.00 80.69 83 PRO A CA 1
ATOM 657 C C . PRO A 1 83 ? -6.631 -1.763 5.171 1.00 80.69 83 PRO A C 1
ATOM 659 O O . PRO A 1 83 ? -6.302 -1.624 3.991 1.00 80.69 83 PRO A O 1
ATOM 662 N N . ILE A 1 84 ? -5.724 -1.736 6.150 1.00 78.69 84 ILE A N 1
ATOM 663 C CA . ILE A 1 84 ? -4.301 -1.478 5.891 1.00 78.69 84 ILE A CA 1
ATOM 664 C C . ILE A 1 84 ? -3.668 -2.547 4.992 1.00 78.69 84 ILE A C 1
ATOM 666 O O . ILE A 1 84 ? -2.779 -2.240 4.201 1.00 78.69 84 ILE A O 1
ATOM 670 N N . VAL A 1 85 ? -4.151 -3.787 5.084 1.00 78.69 85 VAL A N 1
ATOM 671 C CA . VAL A 1 85 ? -3.697 -4.908 4.255 1.00 78.69 85 VAL A CA 1
ATOM 672 C C . VAL A 1 85 ? -3.936 -4.606 2.775 1.00 78.69 85 VAL A C 1
ATOM 674 O O . VAL A 1 85 ? -3.023 -4.776 1.966 1.00 78.69 85 VAL A O 1
ATOM 677 N N . ASP A 1 86 ? -5.096 -4.044 2.440 1.00 83.31 86 ASP A N 1
ATOM 678 C CA . ASP A 1 86 ? -5.445 -3.678 1.066 1.00 83.31 86 ASP A CA 1
ATOM 679 C C . ASP A 1 86 ? -4.546 -2.550 0.558 1.00 83.31 86 ASP A C 1
ATOM 681 O O . ASP A 1 86 ? -4.032 -2.605 -0.559 1.00 83.31 86 ASP A O 1
ATOM 685 N N . LYS A 1 87 ? -4.256 -1.555 1.407 1.00 83.81 87 LYS A N 1
ATOM 686 C CA . LYS A 1 87 ? -3.327 -0.463 1.075 1.00 83.81 87 LYS A CA 1
ATOM 687 C C . LYS A 1 87 ? -1.891 -0.934 0.886 1.00 83.81 87 LYS A C 1
ATOM 689 O O . LYS A 1 87 ? -1.199 -0.459 -0.017 1.00 83.81 87 LYS A O 1
ATOM 694 N N . MET A 1 88 ? -1.443 -1.891 1.693 1.00 83.50 88 MET A N 1
ATOM 695 C CA . MET A 1 88 ? -0.143 -2.532 1.514 1.00 83.50 88 MET A CA 1
ATOM 696 C C . MET A 1 88 ? -0.089 -3.333 0.206 1.00 83.50 88 MET A C 1
ATOM 698 O O . MET A 1 88 ? 0.918 -3.263 -0.505 1.00 83.50 88 MET A O 1
ATOM 702 N N . GLY A 1 89 ? -1.166 -4.043 -0.142 1.00 85.38 89 GLY A N 1
ATOM 703 C CA . GLY A 1 89 ? -1.310 -4.740 -1.422 1.00 85.38 89 GLY A CA 1
ATOM 704 C C . GLY A 1 89 ? -1.256 -3.781 -2.614 1.00 85.38 89 GLY A C 1
ATOM 705 O O . GLY A 1 89 ? -0.455 -3.967 -3.528 1.00 85.38 89 GLY A O 1
ATOM 706 N N . GLU A 1 90 ? -2.026 -2.694 -2.564 1.00 85.69 90 GLU A N 1
ATOM 707 C CA . GLU A 1 90 ? -2.063 -1.644 -3.587 1.00 85.69 90 GLU A CA 1
ATOM 708 C C . GLU A 1 90 ? -0.672 -1.023 -3.817 1.00 85.69 90 GLU A C 1
ATOM 710 O O . GLU A 1 90 ? -0.209 -0.904 -4.956 1.00 85.69 90 GLU A O 1
ATOM 715 N N . ALA A 1 91 ? 0.041 -0.672 -2.742 1.00 86.50 91 ALA A N 1
ATOM 716 C CA . ALA A 1 91 ? 1.393 -0.118 -2.821 1.00 86.50 91 ALA A CA 1
ATOM 717 C C . ALA A 1 91 ? 2.396 -1.112 -3.432 1.00 86.50 91 ALA A C 1
ATOM 719 O O . ALA A 1 91 ? 3.219 -0.729 -4.272 1.00 86.50 91 ALA A O 1
ATOM 720 N N . ARG A 1 92 ? 2.299 -2.394 -3.058 1.00 88.44 92 ARG A N 1
ATOM 721 C CA . ARG A 1 92 ? 3.128 -3.470 -3.613 1.00 88.44 92 ARG A CA 1
ATOM 722 C C . ARG A 1 92 ? 2.920 -3.624 -5.117 1.00 88.44 92 ARG A C 1
ATOM 724 O O . ARG A 1 92 ? 3.897 -3.630 -5.865 1.00 88.44 92 ARG A O 1
ATOM 731 N N . LEU A 1 93 ? 1.669 -3.708 -5.566 1.00 87.38 93 LEU A N 1
ATOM 732 C CA . LEU A 1 93 ? 1.331 -3.865 -6.983 1.00 87.38 93 LEU A CA 1
ATOM 733 C C . LEU A 1 93 ? 1.758 -2.646 -7.811 1.00 87.38 93 LEU A C 1
ATOM 735 O O . LEU A 1 93 ? 2.309 -2.795 -8.903 1.00 87.38 93 LEU A O 1
ATOM 739 N N . ARG A 1 94 ? 1.607 -1.430 -7.271 1.00 89.00 94 ARG A N 1
ATOM 740 C CA . ARG A 1 94 ? 2.117 -0.201 -7.907 1.00 89.00 94 ARG A CA 1
ATOM 741 C C . ARG A 1 94 ? 3.630 -0.230 -8.099 1.00 89.00 94 ARG A C 1
ATOM 743 O O . ARG A 1 94 ? 4.119 0.126 -9.174 1.00 89.00 94 ARG A O 1
ATOM 750 N N . TRP A 1 95 ? 4.369 -0.657 -7.076 1.00 88.69 95 TRP A N 1
ATOM 751 C CA . TRP A 1 95 ? 5.821 -0.796 -7.158 1.00 88.69 95 TRP A CA 1
ATOM 752 C C . TRP A 1 95 ? 6.232 -1.860 -8.180 1.00 88.69 95 TRP A C 1
ATOM 754 O O . TRP A 1 95 ? 7.143 -1.619 -8.970 1.00 88.69 95 TRP A O 1
ATOM 764 N N . TYR A 1 96 ? 5.518 -2.985 -8.231 1.00 88.44 96 TYR A N 1
ATOM 765 C CA . TYR A 1 96 ? 5.754 -4.039 -9.215 1.00 88.44 96 TYR A CA 1
ATOM 766 C C . TYR A 1 96 ? 5.537 -3.565 -10.651 1.00 88.44 96 TYR A C 1
ATOM 768 O O . TYR A 1 96 ? 6.423 -3.716 -11.488 1.00 88.44 96 TYR A O 1
ATOM 776 N N . GLY A 1 97 ? 4.420 -2.887 -10.926 1.00 88.44 97 GLY A N 1
ATOM 777 C CA . GLY A 1 97 ? 4.191 -2.287 -12.239 1.00 88.44 97 GLY A CA 1
ATOM 778 C C . GLY A 1 97 ? 5.290 -1.288 -12.616 1.00 88.44 97 GLY A C 1
ATOM 779 O O . GLY A 1 97 ? 5.704 -1.219 -13.771 1.00 88.44 97 GLY A O 1
ATOM 780 N N . HIS A 1 98 ? 5.816 -0.535 -11.644 1.00 88.50 98 HIS A N 1
ATOM 781 C CA . HIS A 1 98 ? 6.959 0.346 -11.884 1.00 88.50 98 HIS A CA 1
ATOM 782 C C . HIS A 1 98 ? 8.233 -0.433 -12.252 1.00 88.50 98 HIS A C 1
ATOM 784 O O . HIS A 1 98 ? 8.988 0.036 -13.098 1.00 88.50 98 HIS A O 1
ATOM 790 N N . ILE A 1 99 ? 8.471 -1.613 -11.669 1.00 87.25 99 ILE A N 1
ATOM 791 C CA . ILE A 1 99 ? 9.588 -2.486 -12.070 1.00 87.25 99 ILE A CA 1
ATOM 792 C C . ILE A 1 99 ? 9.403 -3.002 -13.484 1.00 87.25 99 ILE A C 1
ATOM 794 O O . ILE A 1 99 ? 10.340 -2.930 -14.272 1.00 87.25 99 ILE A O 1
ATOM 798 N N . LEU A 1 100 ? 8.214 -3.508 -13.813 1.00 86.75 100 LEU A N 1
ATOM 799 C CA . LEU A 1 100 ? 7.946 -4.083 -15.129 1.00 86.75 100 LEU A CA 1
ATOM 800 C C . LEU A 1 100 ? 8.242 -3.082 -16.250 1.00 86.75 100 LEU A C 1
ATOM 802 O O . LEU A 1 100 ? 8.886 -3.440 -17.237 1.00 86.75 100 LEU A O 1
ATOM 806 N N . ARG A 1 101 ? 7.882 -1.812 -16.036 1.00 87.00 101 ARG A N 1
ATOM 807 C CA . ARG A 1 101 ? 8.152 -0.700 -16.960 1.00 87.00 101 ARG A CA 1
ATOM 808 C C . ARG A 1 101 ? 9.593 -0.186 -16.950 1.00 87.00 101 ARG A C 1
ATOM 810 O O . ARG A 1 101 ? 9.958 0.589 -17.830 1.00 87.00 101 ARG A O 1
ATOM 817 N N . ALA A 1 102 ? 10.411 -0.563 -15.971 1.00 86.75 102 ALA A N 1
ATOM 818 C CA . ALA A 1 102 ? 11.806 -0.152 -15.940 1.00 86.75 102 ALA A CA 1
ATOM 819 C C . ALA A 1 102 ? 12.609 -0.849 -17.054 1.00 86.75 102 ALA A C 1
ATOM 821 O O . ALA A 1 102 ? 12.289 -1.966 -17.483 1.00 86.75 102 ALA A O 1
ATOM 822 N N . LYS A 1 103 ? 13.687 -0.195 -17.508 1.00 87.56 103 LYS A N 1
ATOM 823 C CA . LYS A 1 103 ? 14.632 -0.774 -18.475 1.00 87.56 103 LYS A CA 1
ATOM 824 C C . LYS A 1 103 ? 15.188 -2.098 -17.936 1.00 87.56 103 LYS A C 1
ATOM 826 O O . LYS A 1 103 ? 15.422 -2.220 -16.731 1.00 87.56 103 LYS A O 1
ATOM 831 N N . ASN A 1 104 ? 15.412 -3.069 -18.821 1.00 83.88 104 ASN A N 1
ATOM 832 C CA . ASN A 1 104 ? 15.911 -4.403 -18.458 1.00 83.88 104 ASN A CA 1
ATOM 833 C C . ASN A 1 104 ? 17.228 -4.350 -17.668 1.00 83.88 104 ASN A C 1
ATOM 835 O O . ASN A 1 104 ? 17.370 -5.077 -16.693 1.00 83.88 104 ASN A O 1
ATOM 839 N N . ASP A 1 105 ? 18.108 -3.404 -17.997 1.00 85.94 105 ASP A N 1
ATOM 840 C CA . ASP A 1 105 ? 19.409 -3.233 -17.332 1.00 85.94 105 ASP A CA 1
ATOM 841 C C . ASP A 1 105 ? 19.317 -2.485 -15.989 1.00 85.94 105 ASP A C 1
ATOM 843 O O . ASP A 1 105 ? 20.327 -2.212 -15.343 1.00 85.94 105 ASP A O 1
ATOM 847 N N . SER A 1 106 ? 18.118 -2.075 -15.566 1.00 85.94 106 SER A N 1
ATOM 848 C CA . SER A 1 106 ? 17.965 -1.367 -14.298 1.00 85.94 106 SER A CA 1
ATOM 849 C C . SER A 1 106 ? 18.196 -2.314 -13.120 1.00 85.94 106 SER A C 1
ATOM 851 O O . SER A 1 106 ? 17.650 -3.417 -13.073 1.00 85.94 106 SER A O 1
ATOM 853 N N . VAL A 1 107 ? 18.931 -1.841 -12.108 1.00 83.75 107 VAL A N 1
ATOM 854 C CA . VAL A 1 107 ? 19.217 -2.584 -10.862 1.00 83.75 107 VAL A CA 1
ATOM 855 C C . VAL A 1 107 ? 17.947 -3.170 -10.242 1.00 83.75 107 VAL A C 1
ATOM 857 O O . VAL A 1 107 ? 17.958 -4.275 -9.711 1.00 83.75 107 VAL A O 1
ATOM 860 N N . ARG A 1 108 ? 16.824 -2.454 -10.348 1.00 82.06 108 ARG A N 1
ATOM 861 C CA . ARG A 1 108 ? 15.538 -2.891 -9.803 1.00 82.06 108 ARG A CA 1
ATOM 862 C C . ARG A 1 108 ? 14.962 -4.113 -10.531 1.00 82.06 108 ARG A C 1
ATOM 864 O O . ARG A 1 108 ? 14.379 -4.974 -9.882 1.00 82.06 108 ARG A O 1
ATOM 871 N N . LYS A 1 109 ? 15.111 -4.186 -11.856 1.00 84.56 109 LYS A N 1
ATOM 872 C CA . LYS A 1 109 ? 14.619 -5.298 -12.683 1.00 84.56 109 LYS A CA 1
ATOM 873 C C . LYS A 1 109 ? 15.555 -6.503 -12.609 1.00 84.56 109 LYS A C 1
ATOM 875 O O . LYS A 1 109 ? 15.081 -7.625 -12.487 1.00 84.56 109 LYS A O 1
ATOM 880 N N . ILE A 1 110 ? 16.865 -6.255 -12.546 1.00 82.81 110 ILE A N 1
ATOM 881 C CA . ILE A 1 110 ? 17.876 -7.283 -12.259 1.00 82.81 110 ILE A CA 1
ATOM 882 C C . ILE A 1 110 ? 17.634 -7.897 -10.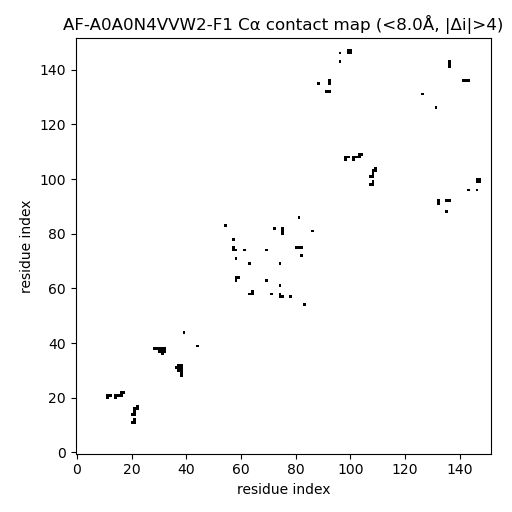874 1.00 82.81 110 ILE A C 1
ATOM 884 O O . ILE A 1 110 ? 17.562 -9.113 -10.750 1.00 82.81 110 ILE A O 1
ATOM 888 N N . GLY A 1 111 ? 17.435 -7.070 -9.844 1.00 80.88 111 GLY A N 1
ATOM 889 C CA . GLY A 1 111 ? 17.188 -7.533 -8.477 1.00 80.88 111 GLY A CA 1
ATOM 890 C C . GLY A 1 111 ? 15.869 -8.290 -8.299 1.00 80.88 111 GLY A C 1
ATOM 891 O O . GLY A 1 111 ? 15.794 -9.163 -7.444 1.00 80.88 111 GLY A O 1
ATOM 892 N N . LEU A 1 112 ? 14.842 -7.998 -9.108 1.00 81.06 112 LEU A N 1
ATOM 893 C CA . LEU A 1 112 ? 13.596 -8.775 -9.122 1.00 81.06 112 LEU A CA 1
ATOM 894 C C . LEU A 1 112 ? 13.814 -10.202 -9.655 1.00 81.06 112 LEU A C 1
ATOM 896 O O . LEU A 1 112 ? 13.191 -11.132 -9.155 1.00 81.06 112 LEU A O 1
ATOM 900 N N . ASN A 1 113 ? 14.682 -10.356 -10.657 1.00 77.94 113 ASN A N 1
ATOM 901 C CA . ASN A 1 113 ? 14.976 -11.632 -11.316 1.00 77.94 113 ASN A CA 1
ATOM 902 C C . ASN A 1 113 ? 16.136 -12.399 -10.661 1.00 77.94 113 ASN A C 1
ATOM 904 O O . ASN A 1 113 ? 16.517 -13.463 -11.145 1.00 77.94 113 ASN A O 1
ATOM 908 N N . LEU A 1 114 ? 16.737 -11.846 -9.605 1.00 76.31 114 LEU A N 1
ATOM 909 C CA . LEU A 1 114 ? 17.846 -12.473 -8.906 1.00 76.31 114 LEU A CA 1
ATOM 910 C C . LEU A 1 114 ? 17.321 -13.635 -8.060 1.00 76.31 114 LEU A C 1
ATOM 912 O O . LEU A 1 114 ? 16.631 -13.420 -7.063 1.00 76.31 114 LEU A O 1
ATOM 916 N N . ASP A 1 115 ? 17.685 -14.857 -8.440 1.00 69.06 115 ASP A N 1
ATOM 917 C CA . ASP A 1 115 ? 17.411 -16.032 -7.623 1.00 69.06 115 ASP A CA 1
ATOM 918 C C . ASP A 1 115 ? 18.394 -16.074 -6.446 1.00 69.06 115 ASP A C 1
ATOM 920 O O . ASP A 1 115 ? 19.609 -16.215 -6.616 1.00 69.06 115 ASP A O 1
ATOM 924 N N . VAL A 1 116 ? 17.882 -15.879 -5.232 1.00 64.56 116 VAL A N 1
ATOM 925 C CA . VAL A 1 116 ? 18.700 -15.911 -4.018 1.00 64.56 116 VAL A CA 1
ATOM 926 C C . VAL A 1 116 ? 18.770 -17.353 -3.537 1.00 64.56 116 VAL A C 1
ATOM 928 O O . VAL A 1 116 ? 17.950 -17.814 -2.744 1.00 64.56 116 VAL A O 1
ATOM 931 N N . THR A 1 117 ? 19.786 -18.073 -4.001 1.00 61.19 117 THR A N 1
ATOM 932 C CA . THR A 1 117 ? 20.071 -19.435 -3.547 1.00 61.19 117 THR A CA 1
ATOM 933 C C . THR A 1 117 ? 20.482 -19.450 -2.073 1.00 61.19 117 THR A C 1
ATOM 935 O O . THR A 1 117 ? 21.511 -18.889 -1.696 1.00 61.19 117 THR A O 1
ATOM 938 N N . GLY A 1 118 ? 19.699 -20.123 -1.227 1.00 69.06 118 GLY A N 1
ATOM 939 C CA . GLY A 1 118 ? 20.007 -20.303 0.192 1.00 69.06 118 GLY A CA 1
ATOM 940 C C . GLY A 1 118 ? 18.944 -21.107 0.943 1.00 69.06 118 GLY A C 1
ATOM 941 O O . GLY A 1 118 ? 17.771 -21.121 0.574 1.00 69.06 118 GLY A O 1
ATOM 942 N N . LYS A 1 119 ? 19.345 -21.792 2.023 1.00 68.38 119 LYS A N 1
ATOM 943 C CA . LYS A 1 119 ? 18.401 -22.465 2.930 1.00 68.38 119 LYS A CA 1
ATOM 944 C C . LYS A 1 119 ? 17.794 -21.434 3.880 1.00 68.38 119 LYS A C 1
ATOM 946 O O . LYS A 1 119 ? 18.517 -20.731 4.580 1.00 68.38 119 LYS A O 1
ATOM 951 N N . GLN A 1 120 ? 16.468 -21.349 3.914 1.00 67.38 120 GLN A N 1
ATOM 952 C CA . GLN A 1 120 ? 15.756 -20.396 4.763 1.00 67.38 120 GLN A CA 1
ATOM 953 C C . GLN A 1 120 ? 15.724 -20.885 6.228 1.00 67.38 120 GLN A C 1
ATOM 955 O O . GLN A 1 120 ? 15.532 -22.081 6.465 1.00 67.38 120 GLN A O 1
ATOM 960 N N . PRO A 1 121 ? 15.915 -20.001 7.225 1.00 71.25 121 PRO A N 1
ATOM 961 C CA . PRO A 1 121 ? 15.881 -20.385 8.634 1.00 71.25 121 PRO A CA 1
ATOM 962 C C . PRO A 1 121 ? 14.485 -20.855 9.074 1.00 71.25 121 PRO A C 1
ATOM 964 O O . PRO A 1 121 ? 13.459 -20.358 8.604 1.00 71.25 121 PRO A O 1
ATOM 967 N N . ARG A 1 122 ? 14.447 -21.816 10.006 1.00 78.06 122 ARG A N 1
ATOM 968 C CA . ARG A 1 122 ? 13.208 -22.358 10.591 1.00 78.06 122 ARG A CA 1
ATOM 969 C C . ARG A 1 122 ? 12.417 -21.266 11.331 1.00 78.06 122 ARG A C 1
ATOM 971 O O . ARG A 1 122 ? 13.001 -20.485 12.073 1.00 78.06 122 ARG A O 1
ATOM 978 N N . GLY A 1 123 ? 11.091 -21.258 11.160 1.00 74.69 123 GLY A N 1
ATOM 979 C CA . GLY A 1 123 ? 10.148 -20.412 11.913 1.00 74.69 123 GLY A CA 1
ATOM 980 C C . GLY A 1 123 ? 9.484 -19.281 11.117 1.00 74.69 123 GLY A C 1
ATOM 981 O O . GLY A 1 123 ? 8.436 -18.791 11.529 1.00 74.69 123 GLY A O 1
ATOM 982 N N . ARG A 1 124 ? 10.029 -18.888 9.958 1.00 71.31 124 ARG A N 1
ATOM 983 C CA . ARG A 1 124 ? 9.386 -17.909 9.064 1.00 71.31 124 ARG A CA 1
ATOM 984 C C . ARG A 1 124 ? 8.405 -18.616 8.114 1.00 71.31 124 ARG A C 1
ATOM 986 O O . ARG A 1 124 ? 8.772 -19.660 7.573 1.00 71.31 124 ARG A O 1
ATOM 993 N N . PRO A 1 125 ? 7.194 -18.073 7.875 1.00 66.31 125 PRO A N 1
ATOM 994 C CA . PRO A 1 125 ? 6.287 -18.599 6.859 1.00 66.31 125 PRO A CA 1
ATOM 995 C C . PRO A 1 125 ? 6.975 -18.707 5.496 1.00 66.31 125 PRO A C 1
ATOM 997 O O . PRO A 1 125 ? 7.747 -17.826 5.113 1.00 66.31 125 PRO A O 1
ATOM 1000 N N . LYS A 1 126 ? 6.672 -19.780 4.760 1.00 61.62 126 LYS A N 1
ATOM 1001 C CA . LYS A 1 126 ? 7.245 -20.103 3.443 1.00 61.62 126 LYS A CA 1
ATOM 1002 C C . LYS A 1 126 ? 6.616 -19.259 2.320 1.00 61.62 126 LYS A C 1
ATOM 1004 O O . LYS A 1 126 ? 6.210 -19.804 1.305 1.00 61.62 126 LYS A O 1
ATOM 1009 N N . GLN A 1 127 ? 6.483 -17.950 2.525 1.00 62.97 127 GLN A N 1
ATOM 1010 C CA . GLN A 1 127 ? 5.987 -17.020 1.510 1.00 62.97 127 GLN A CA 1
ATOM 1011 C C . GLN A 1 127 ? 7.138 -16.167 0.999 1.00 62.97 127 GLN A C 1
ATOM 1013 O O . GLN A 1 127 ? 7.771 -15.421 1.756 1.00 62.97 127 GLN A O 1
ATOM 1018 N N . TRP A 1 128 ? 7.423 -16.296 -0.291 1.00 71.50 128 TRP A N 1
ATOM 1019 C CA . TRP A 1 128 ? 8.363 -15.429 -0.976 1.00 71.50 128 TRP A CA 1
ATOM 1020 C C . TRP A 1 128 ? 7.636 -14.154 -1.387 1.00 71.50 128 TRP A C 1
ATOM 1022 O O . TRP A 1 128 ? 6.421 -14.134 -1.574 1.00 71.50 128 TRP A O 1
ATOM 1032 N N . TRP A 1 129 ? 8.385 -13.062 -1.533 1.00 75.75 129 TRP A N 1
ATOM 1033 C CA . TRP A 1 129 ? 7.820 -11.787 -1.979 1.00 75.75 129 TRP A CA 1
ATOM 1034 C C . TRP A 1 129 ? 7.020 -11.932 -3.283 1.00 75.75 129 TRP A C 1
ATOM 1036 O O . TRP A 1 129 ? 5.963 -11.320 -3.421 1.00 75.75 129 TRP A O 1
ATOM 1046 N N . LEU A 1 130 ? 7.506 -12.773 -4.205 1.00 79.94 130 LEU A N 1
ATOM 1047 C CA . LEU A 1 130 ? 6.822 -13.104 -5.455 1.00 79.94 130 LEU A CA 1
ATOM 1048 C C . LEU A 1 130 ? 5.521 -13.883 -5.223 1.00 79.94 130 LEU A C 1
ATOM 1050 O O . LEU A 1 130 ? 4.527 -13.571 -5.869 1.00 79.94 130 LEU A O 1
ATOM 1054 N N . ASP A 1 131 ? 5.478 -14.814 -4.268 1.00 82.88 131 ASP A N 1
ATOM 1055 C CA . ASP A 1 131 ? 4.258 -15.569 -3.944 1.00 82.88 131 ASP A CA 1
ATOM 1056 C C . ASP A 1 131 ? 3.154 -14.632 -3.452 1.00 82.88 131 ASP A C 1
ATOM 1058 O O . ASP A 1 131 ? 2.044 -14.630 -3.982 1.00 82.88 131 ASP A O 1
ATOM 1062 N N . THR A 1 132 ? 3.476 -13.740 -2.507 1.00 82.69 132 THR A N 1
ATOM 1063 C CA . THR A 1 132 ? 2.503 -12.765 -1.989 1.00 82.69 132 THR A CA 1
ATOM 1064 C C . THR A 1 132 ? 2.119 -11.707 -3.031 1.00 82.69 132 THR A C 1
ATOM 1066 O O . THR A 1 132 ? 1.131 -10.987 -2.874 1.00 82.69 132 THR A O 1
ATOM 1069 N N . LEU A 1 133 ? 2.919 -11.546 -4.082 1.00 84.69 133 LEU A N 1
ATOM 1070 C CA . LEU A 1 133 ? 2.633 -10.659 -5.201 1.00 84.69 133 LEU A CA 1
ATOM 1071 C C . LEU A 1 133 ? 1.709 -11.338 -6.217 1.00 84.69 133 LEU A C 1
ATOM 1073 O O . LEU A 1 133 ? 0.755 -10.705 -6.660 1.00 84.69 133 LEU A O 1
ATOM 1077 N N . HIS A 1 134 ? 1.929 -12.619 -6.519 1.00 84.69 134 HIS A N 1
ATOM 1078 C CA . HIS A 1 134 ? 1.022 -13.432 -7.331 1.00 84.69 134 HIS A CA 1
ATOM 1079 C C . HIS A 1 134 ? -0.348 -13.589 -6.668 1.00 84.69 134 HIS A C 1
ATOM 1081 O O . HIS A 1 134 ? -1.367 -13.438 -7.337 1.00 84.69 134 HIS A O 1
ATOM 1087 N N . GLU A 1 135 ? -0.390 -13.815 -5.353 1.00 86.12 135 GLU A N 1
ATOM 1088 C CA . GLU A 1 135 ? -1.636 -13.811 -4.578 1.00 86.12 135 GLU A CA 1
ATOM 1089 C C . GLU A 1 135 ? -2.365 -12.466 -4.704 1.00 86.12 135 GLU A C 1
ATOM 1091 O O . GLU A 1 135 ? -3.563 -12.441 -4.974 1.00 86.12 135 GLU A O 1
ATOM 1096 N N . GLY A 1 136 ? -1.642 -11.346 -4.580 1.00 84.88 136 GLY A N 1
ATOM 1097 C CA . GLY A 1 136 ? -2.209 -10.005 -4.738 1.00 84.88 136 GLY A CA 1
ATOM 1098 C C . GLY A 1 136 ? -2.731 -9.731 -6.152 1.00 84.88 136 GLY A C 1
ATOM 1099 O O . GLY A 1 136 ? -3.825 -9.199 -6.308 1.00 84.88 136 GLY A O 1
ATOM 1100 N N . LEU A 1 137 ? -1.991 -10.128 -7.190 1.00 86.56 137 LEU A N 1
ATOM 1101 C CA . LEU A 1 137 ? -2.438 -10.018 -8.583 1.00 86.56 137 LEU A CA 1
ATOM 1102 C C . LEU A 1 137 ? -3.697 -10.851 -8.837 1.00 86.56 137 LEU A C 1
ATOM 1104 O O . LEU A 1 137 ? -4.637 -10.362 -9.460 1.00 86.56 137 LEU A O 1
ATOM 1108 N N . LYS A 1 138 ? -3.742 -12.077 -8.304 1.00 88.19 138 LYS A N 1
ATOM 1109 C CA . LYS A 1 138 ? -4.900 -12.970 -8.402 1.00 88.19 138 LYS A CA 1
ATOM 1110 C C . LYS A 1 138 ? -6.115 -12.410 -7.663 1.00 88.19 138 LYS A C 1
ATOM 1112 O O . LYS A 1 138 ? -7.215 -12.472 -8.197 1.00 88.19 138 LYS A O 1
ATOM 1117 N N . ALA A 1 139 ? -5.921 -11.833 -6.477 1.00 85.88 139 ALA A N 1
ATOM 1118 C CA . ALA A 1 139 ? -6.994 -11.232 -5.688 1.00 85.88 139 ALA A CA 1
ATOM 1119 C C . ALA A 1 139 ? -7.669 -10.052 -6.407 1.00 85.88 139 ALA A C 1
ATOM 1121 O O . ALA A 1 139 ? -8.874 -9.866 -6.277 1.00 85.88 139 ALA A O 1
ATOM 1122 N N . VAL A 1 140 ? -6.906 -9.281 -7.190 1.00 85.12 140 VAL A N 1
ATOM 1123 C CA . VAL A 1 140 ? -7.421 -8.133 -7.960 1.00 85.12 140 VAL A CA 1
ATOM 1124 C C . VAL A 1 140 ? -7.736 -8.513 -9.420 1.00 85.12 140 VAL A C 1
ATOM 1126 O O . VAL A 1 140 ? -8.209 -7.681 -10.186 1.00 85.12 140 VAL A O 1
ATOM 1129 N N . ASN A 1 141 ? -7.512 -9.773 -9.814 1.00 85.62 141 ASN A N 1
ATOM 1130 C CA . ASN A 1 141 ? -7.673 -10.278 -11.183 1.00 85.62 141 ASN A CA 1
ATOM 1131 C C . ASN A 1 141 ? -6.925 -9.435 -12.242 1.00 85.62 141 ASN A C 1
ATOM 1133 O O . ASN A 1 141 ? -7.445 -9.152 -13.321 1.00 85.62 141 ASN A O 1
ATOM 1137 N N . ILE A 1 142 ? -5.703 -9.002 -11.914 1.00 83.31 142 ILE A N 1
ATOM 1138 C CA . ILE A 1 142 ? -4.845 -8.195 -12.792 1.00 83.31 142 ILE A CA 1
ATOM 1139 C C . ILE A 1 142 ? -3.771 -9.091 -13.404 1.00 83.31 142 ILE A C 1
ATOM 1141 O O . ILE A 1 142 ? -3.029 -9.762 -12.683 1.00 83.31 142 ILE A O 1
ATOM 1145 N N . HIS A 1 143 ? -3.641 -9.056 -14.731 1.00 83.31 143 HIS A N 1
ATOM 1146 C CA . HIS A 1 143 ? -2.545 -9.735 -15.422 1.00 83.31 143 HIS A CA 1
ATOM 1147 C C . HIS A 1 143 ? -1.295 -8.834 -15.450 1.00 83.31 143 HIS A C 1
ATOM 1149 O O . HIS A 1 143 ? -1.432 -7.645 -15.751 1.00 83.31 143 HIS A O 1
ATOM 1155 N N . PRO A 1 144 ? -0.075 -9.350 -15.192 1.00 79.19 144 PRO A N 1
ATOM 1156 C CA . PRO A 1 144 ? 1.163 -8.562 -15.239 1.00 79.19 144 PRO A CA 1
ATOM 1157 C C . PRO A 1 144 ? 1.336 -7.730 -16.518 1.00 79.19 144 PRO A C 1
ATOM 1159 O O . PRO A 1 144 ? 1.808 -6.596 -16.449 1.00 79.19 144 PRO A O 1
ATOM 1162 N N . ASP A 1 145 ? 0.893 -8.247 -17.667 1.00 79.69 145 ASP A N 1
ATOM 1163 C CA . ASP A 1 145 ? 0.999 -7.562 -18.965 1.00 79.69 145 ASP A CA 1
ATOM 1164 C C . ASP A 1 145 ? 0.171 -6.272 -19.047 1.00 79.69 145 ASP A C 1
ATOM 1166 O O . ASP A 1 145 ? 0.517 -5.347 -19.784 1.00 79.69 145 ASP A O 1
ATOM 1170 N N . GLN A 1 146 ? -0.873 -6.140 -18.221 1.00 78.31 146 GLN A N 1
ATOM 1171 C CA . GLN A 1 146 ? -1.648 -4.901 -18.113 1.00 78.31 146 GLN A CA 1
ATOM 1172 C C . GLN A 1 146 ? -0.803 -3.735 -17.572 1.00 78.31 146 GLN A C 1
ATOM 1174 O O . GLN A 1 146 ? -1.185 -2.577 -17.724 1.00 78.31 146 GLN A O 1
ATOM 1179 N N . ALA A 1 147 ? 0.379 -3.994 -16.995 1.00 74.94 147 ALA A N 1
ATOM 1180 C CA . ALA A 1 147 ? 1.302 -2.951 -16.552 1.00 74.94 147 ALA A CA 1
ATOM 1181 C C . ALA A 1 147 ? 1.889 -2.103 -17.700 1.00 74.94 147 ALA A C 1
ATOM 1183 O O . ALA A 1 147 ? 2.401 -1.009 -17.416 1.00 74.94 147 ALA A O 1
ATOM 1184 N N . PHE A 1 148 ? 1.831 -2.591 -18.946 1.00 72.88 148 PHE A N 1
ATOM 1185 C CA . PHE A 1 148 ? 2.353 -1.930 -20.150 1.00 72.88 148 PHE A CA 1
ATOM 1186 C C . PHE A 1 148 ? 1.281 -1.170 -20.951 1.00 72.88 148 PHE A C 1
ATOM 1188 O O . PHE A 1 148 ? 1.626 -0.284 -21.731 1.00 72.88 148 PHE A O 1
ATOM 1195 N N . ASN A 1 149 ? -0.004 -1.447 -20.712 1.00 63.06 149 ASN A N 1
ATOM 1196 C CA . ASN A 1 149 ? -1.124 -0.847 -21.439 1.00 63.06 149 ASN A CA 1
ATOM 1197 C C . ASN A 1 149 ? -1.549 0.485 -20.805 1.00 63.06 149 ASN A C 1
ATOM 1199 O O . ASN A 1 149 ? -2.509 0.560 -20.041 1.00 63.06 149 ASN A O 1
ATOM 1203 N N . ARG A 1 150 ? -0.830 1.562 -21.126 1.00 57.25 150 ARG A N 1
ATOM 1204 C CA . ARG A 1 150 ? -1.433 2.899 -21.178 1.00 57.25 150 ARG A CA 1
ATOM 1205 C C . ARG A 1 150 ? -1.610 3.223 -22.650 1.00 57.25 150 ARG A C 1
ATOM 1207 O O . ARG A 1 150 ? -0.610 3.428 -23.335 1.00 57.25 150 ARG A O 1
ATOM 1214 N N . GLU A 1 151 ? -2.852 3.244 -23.125 1.00 54.44 151 GLU A N 1
ATOM 1215 C CA . GLU A 1 151 ? -3.142 3.986 -24.351 1.00 54.44 151 GLU A CA 1
ATOM 1216 C C . GLU A 1 151 ? -2.600 5.411 -24.177 1.00 54.44 151 GLU A C 1
ATOM 1218 O O . GLU A 1 151 ? -2.635 5.977 -23.077 1.00 54.44 151 GLU A O 1
ATOM 1223 N N . LYS A 1 152 ? -1.954 5.894 -25.234 1.00 47.72 152 LYS A N 1
ATOM 1224 C CA . LYS A 1 152 ? -1.176 7.127 -25.238 1.00 47.72 152 LYS A CA 1
ATOM 1225 C C . LYS A 1 152 ? -2.074 8.331 -25.468 1.00 47.72 152 LYS A C 1
ATOM 1227 O O . LYS A 1 152 ? -2.984 8.205 -26.312 1.00 47.72 152 LYS A O 1
#

Sequence (152 aa):
MGEARLRWYGHILRAKNDSVRKIGLNLDVTGKQPRGRPKQWWLDTLHEGLKACDGDRNAVTAGVTRLDRISNDAIRERFGVAPIVDKMGEARLRWYGHILRAKNDSVRKIGLNLDVTGKQPRGRPKQWWLDTLHEGLKAVNIHPDQAFNREK

Solvent-accessible surface area (backbone atoms only — not comparable to full-atom values): 9727 Å² total; per-residue (Å²): 136,63,66,70,53,54,56,52,50,56,55,42,73,71,48,57,76,88,35,69,72,39,45,61,72,72,56,85,72,88,61,71,41,100,82,75,45,71,63,77,50,75,63,57,56,47,53,56,56,47,69,73,62,72,80,75,53,64,42,61,77,70,71,51,53,86,86,70,70,71,52,71,65,63,51,24,61,77,69,72,48,76,60,67,68,58,53,52,47,53,54,51,53,54,52,49,37,53,37,71,70,43,59,75,88,34,68,66,40,46,59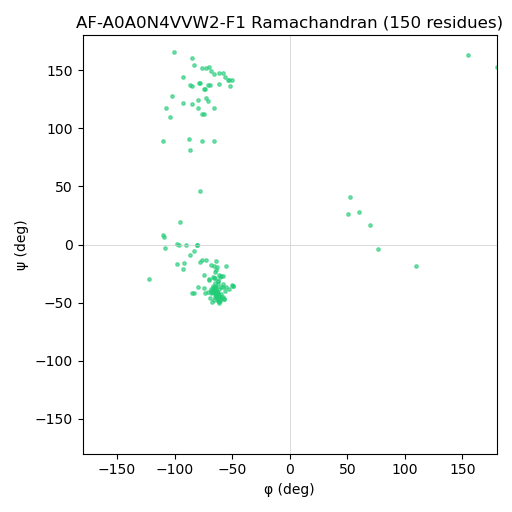,71,70,54,81,80,88,74,88,79,71,90,89,62,78,96,69,50,76,64,53,62,44,52,51,47,30,59,75,70,71,54,59,79,73,60,57,72,70,68,86,129